Protein AF-A0A8S9W7N6-F1 (afdb_monomer_lite)

Structure (mmCIF, N/CA/C/O backbone):
data_AF-A0A8S9W7N6-F1
#
_entry.id   AF-A0A8S9W7N6-F1
#
loop_
_atom_site.group_PDB
_atom_site.id
_atom_site.type_symbol
_atom_site.label_atom_id
_atom_site.label_alt_id
_atom_site.label_comp_id
_atom_site.label_asym_id
_atom_site.label_entity_id
_atom_site.label_seq_id
_atom_site.pdbx_PDB_ins_code
_atom_site.Cartn_x
_atom_site.Cartn_y
_atom_site.Cartn_z
_atom_site.occupancy
_atom_site.B_iso_or_equiv
_atom_site.auth_seq_id
_atom_site.auth_comp_id
_atom_site.auth_asym_id
_atom_site.auth_atom_id
_atom_site.pdbx_PDB_model_num
ATOM 1 N N . MET A 1 1 ? 8.757 -11.056 -16.407 1.00 61.31 1 MET A N 1
ATOM 2 C CA . MET A 1 1 ? 8.037 -12.169 -15.759 1.00 61.31 1 MET A CA 1
ATOM 3 C C . MET A 1 1 ? 6.635 -12.180 -16.328 1.00 61.31 1 MET A C 1
ATOM 5 O O . MET A 1 1 ? 6.097 -11.092 -16.503 1.00 61.31 1 MET A O 1
ATOM 9 N N . ASP A 1 2 ? 6.091 -13.353 -16.647 1.00 76.00 2 ASP A N 1
ATOM 10 C CA . ASP A 1 2 ? 4.778 -13.505 -17.302 1.00 76.00 2 ASP A CA 1
ATOM 11 C C . ASP A 1 2 ? 3.679 -13.912 -16.301 1.00 76.00 2 ASP A C 1
ATOM 13 O O . ASP A 1 2 ? 2.723 -14.600 -16.651 1.00 76.00 2 ASP A O 1
ATOM 17 N N . GLU A 1 3 ? 3.837 -13.511 -15.041 1.00 79.69 3 GLU A N 1
ATOM 18 C CA . GLU A 1 3 ? 2.935 -13.849 -13.943 1.00 79.69 3 GLU A CA 1
ATOM 19 C C . GLU A 1 3 ? 2.360 -12.599 -13.275 1.00 79.69 3 GLU A C 1
ATOM 21 O O . GLU A 1 3 ? 2.961 -11.521 -13.296 1.00 79.69 3 GLU A O 1
ATOM 26 N N . ASP A 1 4 ? 1.176 -12.778 -12.703 1.00 85.75 4 ASP A N 1
ATOM 27 C CA . ASP A 1 4 ? 0.458 -11.770 -11.940 1.00 85.75 4 ASP A CA 1
ATOM 28 C C . ASP A 1 4 ? 1.011 -11.680 -10.507 1.00 85.75 4 ASP A C 1
ATOM 30 O O . ASP A 1 4 ? 1.410 -12.689 -9.918 1.00 85.75 4 ASP A O 1
ATOM 34 N N . VAL A 1 5 ? 0.989 -10.481 -9.919 1.00 86.62 5 VAL A N 1
ATOM 35 C CA . VAL A 1 5 ? 1.433 -10.244 -8.535 1.00 86.62 5 VAL A CA 1
ATOM 36 C C . VAL A 1 5 ? 0.229 -10.061 -7.626 1.00 86.62 5 VAL A C 1
ATOM 38 O O . VAL A 1 5 ? -0.672 -9.273 -7.918 1.00 86.62 5 VAL A O 1
ATOM 41 N N . TYR A 1 6 ? 0.239 -10.764 -6.494 1.00 90.69 6 TYR A N 1
ATOM 42 C CA . TYR A 1 6 ? -0.801 -10.673 -5.478 1.00 90.69 6 TYR A CA 1
ATOM 43 C C . TYR A 1 6 ? -0.223 -10.235 -4.136 1.00 90.69 6 TYR A C 1
ATOM 45 O O . TYR A 1 6 ? 0.789 -10.773 -3.689 1.00 90.69 6 TYR A O 1
ATOM 53 N N . THR A 1 7 ? -0.933 -9.342 -3.458 1.00 90.81 7 THR A N 1
ATOM 54 C CA . THR A 1 7 ? -0.580 -8.836 -2.129 1.00 90.81 7 THR A CA 1
ATOM 55 C C . THR A 1 7 ? -1.493 -9.435 -1.075 1.00 90.81 7 THR A C 1
ATOM 57 O O . THR A 1 7 ? -2.705 -9.518 -1.261 1.00 90.81 7 THR A O 1
ATOM 60 N N . ALA A 1 8 ? -0.923 -9.830 0.058 1.00 92.69 8 ALA A N 1
ATOM 61 C CA . ALA A 1 8 ? -1.662 -10.214 1.252 1.00 92.69 8 ALA A CA 1
ATOM 62 C C . ALA A 1 8 ? -0.961 -9.639 2.485 1.00 92.69 8 ALA A C 1
ATOM 64 O O . ALA A 1 8 ? 0.243 -9.395 2.466 1.00 92.69 8 ALA A O 1
ATOM 65 N N . GLY A 1 9 ? -1.700 -9.455 3.575 1.00 92.38 9 GLY A N 1
ATOM 66 C CA . GLY A 1 9 ? -1.138 -8.885 4.797 1.00 92.38 9 GLY A CA 1
ATOM 67 C C . GLY A 1 9 ? -1.954 -9.217 6.038 1.00 92.38 9 GLY A C 1
ATOM 68 O O . GLY A 1 9 ? -3.055 -9.766 5.959 1.00 92.38 9 GLY A O 1
ATOM 69 N N . SER A 1 10 ? -1.403 -8.907 7.210 1.00 94.75 10 SER A N 1
ATOM 70 C CA . SER A 1 10 ? -2.034 -9.195 8.500 1.00 94.75 10 SER A CA 1
ATOM 71 C C . SER A 1 10 ? -1.650 -8.168 9.560 1.00 94.75 10 SER A C 1
ATOM 73 O O . SER A 1 10 ? -0.636 -7.496 9.417 1.00 94.75 10 SER A O 1
ATOM 75 N N . GLY A 1 11 ? -2.435 -8.091 10.637 1.00 95.06 11 GLY A N 1
ATOM 76 C CA . GLY A 1 11 ? -2.216 -7.145 11.738 1.00 95.06 11 GLY A CA 1
ATOM 77 C C . GLY A 1 11 ? -3.059 -5.873 11.639 1.00 95.06 11 GLY A C 1
ATOM 78 O O . GLY A 1 11 ? -2.943 -4.999 12.491 1.00 95.06 11 GLY A O 1
ATOM 79 N N . PHE A 1 12 ? -3.942 -5.789 10.644 1.00 96.88 12 PHE A N 1
ATOM 80 C CA . PHE A 1 12 ? -4.785 -4.621 10.410 1.00 96.88 12 PHE A CA 1
ATOM 81 C C . PHE A 1 12 ? -6.030 -4.606 11.303 1.00 96.88 12 PHE A C 1
ATOM 83 O O . PHE A 1 12 ? -6.490 -5.634 11.810 1.00 96.88 12 PHE A O 1
ATOM 90 N N . THR A 1 13 ? -6.624 -3.423 11.463 1.00 96.19 13 THR A N 1
ATOM 91 C CA . THR A 1 13 ? -7.888 -3.272 12.195 1.00 96.19 13 THR A CA 1
ATOM 92 C C . THR A 1 13 ? -9.017 -3.978 11.444 1.00 96.19 13 THR A C 1
ATOM 94 O O . THR A 1 13 ? -9.219 -3.773 10.256 1.00 96.19 13 THR A O 1
ATOM 97 N N . THR A 1 14 ? -9.778 -4.836 12.125 1.00 95.50 14 THR A N 1
ATOM 98 C CA . THR A 1 14 ? -10.872 -5.585 11.485 1.00 95.50 14 THR A CA 1
ATOM 99 C C . THR A 1 14 ? -12.053 -4.687 11.123 1.00 95.50 14 THR A C 1
ATOM 101 O O . THR A 1 14 ? -12.333 -3.734 11.848 1.00 95.50 14 THR A O 1
ATOM 104 N N . SER A 1 15 ? -12.846 -5.082 10.121 1.00 92.56 15 SER A N 1
ATOM 105 C CA . SER A 1 15 ? -14.059 -4.352 9.699 1.00 92.56 15 SER A CA 1
ATOM 106 C C . SER A 1 15 ? -13.781 -2.951 9.134 1.00 92.56 15 SER A C 1
ATOM 108 O O . SER A 1 15 ? -14.654 -2.083 9.174 1.00 92.56 15 SER A O 1
ATOM 110 N N . THR A 1 16 ? -12.580 -2.736 8.598 1.00 95.75 16 THR A N 1
ATOM 111 C CA . THR A 1 16 ? -12.198 -1.562 7.803 1.00 95.75 16 THR A CA 1
ATOM 112 C C . THR A 1 16 ? -11.871 -1.982 6.368 1.00 95.75 16 THR A C 1
ATOM 114 O O . THR A 1 16 ? -11.878 -3.173 6.040 1.00 95.75 16 THR A O 1
ATOM 117 N N . ASN A 1 17 ? -11.580 -0.998 5.519 1.00 97.56 17 ASN A N 1
ATOM 118 C CA . ASN A 1 17 ? -10.942 -1.215 4.227 1.00 97.56 17 ASN A CA 1
ATOM 119 C C . ASN A 1 17 ? -9.536 -0.619 4.261 1.00 97.56 17 ASN A C 1
ATOM 121 O O . ASN A 1 17 ? -9.328 0.379 4.952 1.00 97.56 17 ASN A O 1
ATOM 125 N N . VAL A 1 18 ? -8.640 -1.195 3.471 1.00 98.12 18 VAL A N 1
ATOM 126 C CA . VAL A 1 18 ? -7.314 -0.654 3.157 1.00 98.12 18 VAL A CA 1
ATOM 127 C C . VAL A 1 18 ? -7.257 -0.286 1.681 1.00 98.12 18 VAL A C 1
ATOM 129 O O . VAL A 1 18 ? -8.008 -0.870 0.891 1.00 98.12 18 VAL A O 1
ATOM 132 N N . ASP A 1 19 ? -6.362 0.627 1.326 1.00 98.44 19 ASP A N 1
ATOM 133 C CA . ASP A 1 19 ? -6.000 0.920 -0.059 1.00 98.44 19 ASP A CA 1
ATOM 134 C C . ASP A 1 19 ? -4.596 0.346 -0.326 1.00 98.44 19 ASP A C 1
ATOM 136 O O . ASP A 1 19 ? -3.674 0.539 0.464 1.00 98.44 19 ASP A O 1
ATOM 140 N N . ILE A 1 20 ? -4.441 -0.440 -1.392 1.00 97.19 20 ILE A N 1
ATOM 141 C CA . ILE A 1 20 ? -3.166 -1.057 -1.770 1.00 97.19 20 ILE A CA 1
ATOM 142 C C . ILE A 1 20 ? -2.615 -0.312 -2.975 1.00 97.19 20 ILE A C 1
ATOM 144 O O . ILE A 1 20 ? -3.290 -0.197 -4.000 1.00 97.19 20 ILE A O 1
ATOM 148 N N . HIS A 1 21 ? -1.385 0.161 -2.825 1.00 96.12 21 HIS A N 1
ATOM 149 C CA . HIS A 1 21 ? -0.658 0.927 -3.817 1.00 96.12 21 HIS A CA 1
ATOM 150 C C . HIS A 1 21 ? 0.566 0.147 -4.277 1.00 96.12 21 HIS A C 1
ATOM 152 O O . HIS A 1 21 ? 1.325 -0.354 -3.444 1.00 96.12 21 HIS A O 1
ATOM 158 N N . VAL A 1 22 ? 0.793 0.104 -5.586 1.00 93.44 22 VAL A N 1
ATOM 159 C CA . VAL A 1 22 ? 2.106 -0.217 -6.146 1.00 93.44 22 VAL A CA 1
ATOM 160 C C . VAL A 1 22 ? 2.758 1.086 -6.572 1.00 93.44 22 VAL A C 1
ATOM 162 O O . VAL A 1 22 ? 2.166 1.882 -7.303 1.00 93.44 22 VAL A O 1
ATOM 165 N N . VAL A 1 23 ? 3.971 1.336 -6.103 1.00 93.06 23 VAL A N 1
ATOM 166 C CA . VAL A 1 23 ? 4.644 2.631 -6.244 1.00 93.06 23 VAL A CA 1
ATOM 167 C C . VAL A 1 23 ? 6.111 2.430 -6.576 1.00 93.06 23 VAL A C 1
ATOM 169 O O . VAL A 1 23 ? 6.689 1.402 -6.251 1.00 93.06 23 VAL A O 1
ATOM 172 N N . SER A 1 24 ? 6.727 3.415 -7.227 1.00 90.56 24 SER A N 1
ATOM 173 C CA . SER A 1 24 ? 8.162 3.350 -7.510 1.00 90.56 24 SER A CA 1
ATOM 174 C C . SER A 1 24 ? 8.979 3.198 -6.227 1.00 90.56 24 SER A C 1
ATOM 176 O O . SER A 1 24 ? 8.696 3.894 -5.250 1.00 90.56 24 SER A O 1
ATOM 178 N N . ASP A 1 25 ? 9.995 2.330 -6.273 1.00 89.88 25 ASP A N 1
ATOM 179 C CA . ASP A 1 25 ? 10.928 2.080 -5.165 1.00 89.88 25 ASP A CA 1
ATOM 180 C C . ASP A 1 25 ? 11.495 3.385 -4.595 1.00 89.88 25 ASP A C 1
ATOM 182 O O . ASP A 1 25 ? 11.980 4.259 -5.333 1.00 89.88 25 ASP A O 1
ATOM 186 N N . GLN A 1 26 ? 11.408 3.521 -3.273 1.00 90.56 26 GLN A N 1
ATOM 187 C CA . GLN A 1 26 ? 11.949 4.662 -2.545 1.00 90.56 26 GLN A CA 1
ATOM 188 C C . GLN A 1 26 ? 12.309 4.321 -1.094 1.00 90.56 26 GLN A C 1
ATOM 190 O O . GLN A 1 26 ? 11.792 3.391 -0.482 1.00 90.56 26 GLN A O 1
ATOM 195 N N . ASP A 1 27 ? 13.163 5.150 -0.493 1.00 92.62 27 ASP A N 1
ATOM 196 C CA . ASP A 1 27 ? 13.454 5.061 0.938 1.00 92.62 27 ASP A CA 1
ATOM 197 C C . ASP A 1 27 ? 12.256 5.569 1.760 1.00 92.62 27 ASP A C 1
ATOM 199 O O . ASP A 1 27 ? 12.033 6.777 1.884 1.00 92.62 27 ASP A O 1
ATOM 203 N N . TRP A 1 28 ? 11.502 4.649 2.360 1.00 94.31 28 TRP A N 1
ATOM 204 C CA . TRP A 1 28 ? 10.336 4.981 3.178 1.00 94.31 28 TRP A CA 1
ATOM 205 C C . TRP A 1 28 ? 10.701 5.439 4.585 1.00 94.31 28 TRP A C 1
ATOM 207 O O . TRP A 1 28 ? 11.407 4.758 5.332 1.00 94.31 28 TRP A O 1
ATOM 217 N N . ASN A 1 29 ? 10.133 6.574 4.980 1.00 96.44 29 ASN A N 1
ATOM 218 C CA . ASN A 1 29 ? 10.102 7.039 6.360 1.00 96.44 29 ASN A CA 1
ATOM 219 C C . ASN A 1 29 ? 8.656 7.328 6.766 1.00 96.44 29 ASN A C 1
ATOM 221 O O . ASN A 1 29 ? 7.817 7.608 5.914 1.00 96.44 29 ASN A O 1
ATOM 225 N N . ASP A 1 30 ? 8.394 7.293 8.069 1.00 98.06 30 ASP A N 1
ATOM 226 C CA . ASP A 1 30 ? 7.118 7.733 8.641 1.00 98.06 30 ASP A CA 1
ATOM 227 C C . ASP A 1 30 ? 6.740 9.133 8.113 1.00 98.06 30 ASP A C 1
ATOM 229 O O . ASP A 1 30 ? 7.624 9.963 7.854 1.00 98.06 30 ASP A O 1
ATOM 233 N N . ASP A 1 31 ? 5.444 9.376 7.920 1.00 97.88 31 ASP A N 1
ATOM 234 C CA . ASP A 1 31 ? 4.866 10.598 7.340 1.00 97.88 31 ASP A CA 1
ATOM 235 C C . ASP A 1 31 ? 5.207 10.861 5.852 1.00 97.88 31 ASP A C 1
ATOM 237 O O . ASP A 1 31 ? 4.976 11.961 5.331 1.00 97.88 31 ASP A O 1
ATOM 241 N N . ASN A 1 32 ? 5.776 9.895 5.122 1.00 97.88 32 ASN A N 1
ATOM 242 C CA . ASN A 1 32 ? 6.046 10.081 3.690 1.00 97.88 32 ASN A CA 1
ATOM 243 C C . ASN A 1 32 ? 4.748 10.029 2.875 1.00 97.88 32 ASN A C 1
ATOM 245 O O . ASN A 1 32 ? 3.977 9.088 3.034 1.00 97.88 32 ASN A O 1
ATOM 249 N N . PRO A 1 33 ? 4.492 10.990 1.967 1.00 98.38 33 PRO A N 1
ATOM 250 C CA . PRO A 1 33 ? 3.321 10.912 1.105 1.00 98.38 33 PRO A CA 1
ATOM 251 C C . PRO A 1 33 ? 3.426 9.679 0.207 1.00 98.38 33 PRO A C 1
ATOM 253 O O . PRO A 1 33 ? 4.479 9.434 -0.388 1.00 98.38 33 PRO A O 1
ATOM 256 N N . ILE A 1 34 ? 2.327 8.940 0.076 1.00 97.81 34 ILE A N 1
ATOM 257 C CA . ILE A 1 34 ? 2.257 7.809 -0.845 1.00 97.81 34 ILE A CA 1
ATOM 258 C C . ILE A 1 34 ? 2.222 8.373 -2.276 1.00 97.81 34 ILE A C 1
ATOM 260 O O . ILE A 1 34 ? 1.349 9.194 -2.588 1.00 97.81 34 ILE A O 1
ATOM 264 N N . PRO A 1 35 ? 3.179 8.007 -3.153 1.00 95.75 35 PRO A N 1
ATOM 265 C CA . PRO A 1 35 ? 3.197 8.478 -4.531 1.00 95.75 35 PRO A CA 1
ATOM 266 C C . PRO A 1 35 ? 1.982 8.014 -5.340 1.00 95.75 35 PRO A C 1
ATOM 268 O O . PRO A 1 35 ? 1.148 7.227 -4.900 1.00 95.75 35 PRO A O 1
ATOM 271 N N . SER A 1 36 ? 1.890 8.502 -6.577 1.00 94.38 36 SER A N 1
ATOM 272 C CA . SER A 1 36 ? 0.897 7.976 -7.513 1.00 94.38 36 SER A CA 1
ATOM 273 C C . SER A 1 36 ? 1.170 6.508 -7.816 1.00 94.38 36 SER A C 1
ATOM 275 O O . SER A 1 36 ? 2.314 6.126 -8.052 1.00 94.38 36 SER A O 1
ATOM 277 N N . ASP A 1 37 ? 0.096 5.729 -7.853 1.00 92.94 37 ASP A N 1
ATOM 278 C CA . ASP A 1 37 ? 0.155 4.314 -8.184 1.00 92.94 37 ASP A CA 1
ATOM 279 C C . ASP A 1 37 ? 0.672 4.100 -9.619 1.00 92.94 37 ASP A C 1
ATOM 281 O O . ASP A 1 37 ? 0.181 4.734 -10.564 1.00 92.94 37 ASP A O 1
ATOM 285 N N . VAL A 1 38 ? 1.666 3.224 -9.792 1.00 90.38 38 VAL A N 1
ATOM 286 C CA . VAL A 1 38 ? 2.306 2.972 -11.096 1.00 90.38 38 VAL A CA 1
ATOM 287 C C . VAL A 1 38 ? 1.457 2.099 -12.021 1.00 90.38 38 VAL A C 1
ATOM 289 O O . VAL A 1 38 ? 1.623 2.160 -13.241 1.00 90.38 38 VAL A O 1
ATOM 292 N N . TH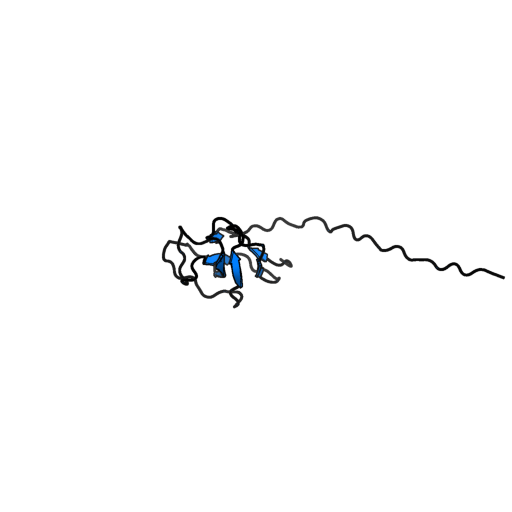R A 1 39 ? 0.508 1.339 -11.472 1.00 86.56 39 THR A N 1
ATOM 293 C CA . THR A 1 39 ? -0.475 0.560 -12.243 1.00 86.56 39 THR A CA 1
ATOM 294 C C . THR A 1 39 ? -1.682 1.395 -12.664 1.00 86.56 39 THR A C 1
ATOM 296 O O . THR A 1 39 ? -2.500 0.950 -13.470 1.00 86.56 39 THR A O 1
ATOM 299 N N . ALA A 1 40 ? -1.760 2.641 -12.181 1.00 82.94 40 ALA A N 1
ATOM 300 C CA . ALA A 1 40 ? -2.870 3.569 -12.376 1.00 82.94 40 ALA A CA 1
ATOM 301 C C . ALA A 1 40 ? -4.213 3.083 -11.791 1.00 82.94 40 ALA A C 1
ATOM 303 O O . ALA A 1 40 ? -5.262 3.662 -12.098 1.00 82.94 40 ALA A O 1
ATOM 304 N N . SER A 1 41 ? -4.184 2.072 -10.920 1.00 88.06 41 SER A N 1
ATOM 305 C CA . SER A 1 41 ? -5.333 1.570 -10.167 1.00 88.06 41 SER A CA 1
ATOM 306 C C . SER A 1 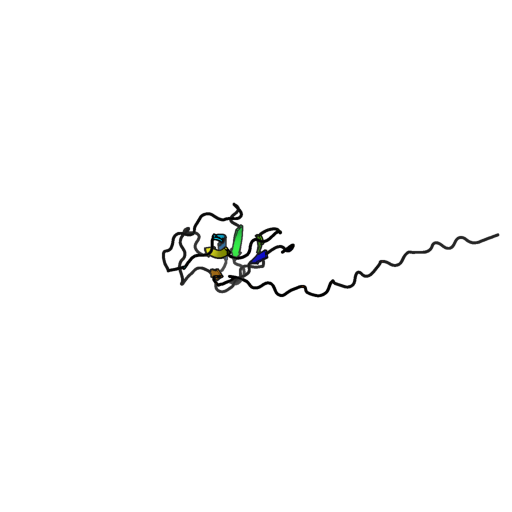41 ? -4.929 1.266 -8.731 1.00 88.06 41 SER A C 1
ATOM 308 O O . SER A 1 41 ? -4.005 0.506 -8.495 1.00 88.06 41 SER A O 1
ATOM 310 N N . VAL A 1 42 ? -5.654 1.852 -7.779 1.00 93.38 42 VAL A N 1
ATOM 311 C CA . VAL A 1 42 ? -5.522 1.531 -6.354 1.00 93.38 42 VAL A CA 1
ATOM 312 C C . VAL A 1 42 ? -6.549 0.465 -6.009 1.00 93.38 42 VAL A C 1
ATOM 314 O O . VAL A 1 42 ? -7.733 0.628 -6.325 1.00 93.38 42 VAL A O 1
ATOM 317 N N . GLU A 1 43 ? -6.115 -0.590 -5.327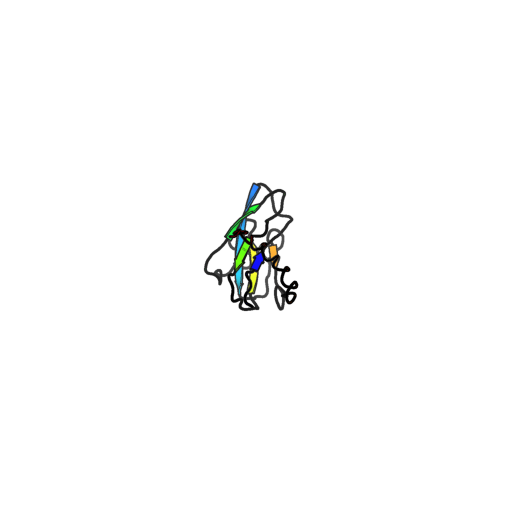 1.00 95.50 43 GLU A N 1
ATOM 318 C CA . GLU A 1 43 ? -7.000 -1.683 -4.933 1.00 95.50 43 GLU A CA 1
ATOM 319 C C . GLU A 1 43 ? -7.532 -1.478 -3.515 1.00 95.50 43 GLU A C 1
ATOM 321 O O . GLU A 1 43 ? -6.778 -1.487 -2.545 1.00 95.50 43 GLU A O 1
ATOM 326 N N . THR A 1 44 ? -8.851 -1.333 -3.369 1.00 96.88 44 THR A N 1
ATOM 327 C CA . THR A 1 44 ? -9.491 -1.217 -2.050 1.00 96.88 44 THR A CA 1
ATOM 328 C C . THR A 1 44 ? -9.992 -2.580 -1.576 1.00 96.88 44 THR A C 1
ATOM 330 O O . THR A 1 44 ? -10.911 -3.157 -2.166 1.00 96.88 44 THR A O 1
ATOM 333 N N . VAL A 1 45 ? -9.454 -3.077 -0.459 1.00 95.62 45 VAL A N 1
ATOM 334 C CA . VAL A 1 45 ? -9.751 -4.423 0.063 1.00 95.62 45 VAL A CA 1
ATOM 335 C C . VAL A 1 45 ? -10.278 -4.358 1.494 1.00 95.62 45 VAL A C 1
ATOM 337 O O . VAL A 1 45 ? -9.780 -3.609 2.329 1.00 95.62 45 VAL A O 1
ATOM 340 N N . SER A 1 46 ? -11.292 -5.167 1.805 1.00 97.00 46 SER A N 1
ATOM 341 C CA . SER A 1 46 ? -11.828 -5.281 3.165 1.00 97.00 46 SER A CA 1
ATOM 342 C C . SER A 1 46 ? -10.931 -6.130 4.067 1.00 97.00 46 SER A C 1
ATOM 344 O O . SER A 1 46 ? -10.546 -7.238 3.683 1.00 97.00 46 SER A O 1
ATOM 346 N N . VAL A 1 47 ? -10.705 -5.683 5.302 1.00 97.00 47 VAL A N 1
ATOM 347 C CA . VAL A 1 47 ? -9.961 -6.440 6.317 1.00 97.00 47 VAL A CA 1
ATOM 348 C C . VAL A 1 47 ? -10.878 -7.436 7.026 1.00 97.00 47 VAL A C 1
ATOM 350 O O . VAL A 1 47 ? -11.803 -7.059 7.757 1.00 97.00 47 VAL A O 1
ATOM 353 N N . VAL A 1 48 ? -10.573 -8.726 6.887 1.00 95.56 48 VAL A N 1
ATOM 354 C CA . VAL A 1 48 ? -11.322 -9.831 7.502 1.00 95.56 48 VAL A CA 1
ATOM 355 C C . VAL A 1 48 ? -10.448 -10.512 8.548 1.00 95.56 48 VAL A C 1
ATOM 357 O O . VAL A 1 48 ? -9.376 -11.020 8.238 1.00 95.56 48 VAL A O 1
ATOM 360 N N . ASN A 1 49 ? -10.899 -10.533 9.808 1.00 95.38 49 ASN A N 1
ATOM 361 C CA . ASN A 1 49 ? -10.150 -11.110 10.939 1.00 95.38 49 ASN A CA 1
ATOM 362 C C . ASN A 1 49 ? -8.711 -10.567 11.082 1.00 95.38 49 ASN A C 1
ATOM 364 O O . ASN A 1 49 ? -7.809 -11.280 11.510 1.00 95.38 49 ASN A O 1
ATOM 368 N N . GLY A 1 50 ? -8.504 -9.305 10.704 1.00 95.19 50 GLY A N 1
ATOM 369 C CA . GLY A 1 50 ? -7.214 -8.615 10.767 1.00 95.19 50 GLY A CA 1
ATOM 370 C C . GLY A 1 50 ? -6.282 -8.931 9.601 1.00 95.19 50 GLY A C 1
ATOM 371 O O . GLY A 1 50 ? -5.131 -8.501 9.612 1.00 95.19 50 GLY A O 1
ATOM 372 N N . GLY A 1 51 ? -6.769 -9.683 8.610 1.00 93.81 51 GLY A N 1
ATOM 373 C CA . GLY A 1 51 ? -6.053 -10.017 7.389 1.00 93.81 51 GLY A CA 1
ATOM 374 C C . GLY A 1 51 ? -6.627 -9.323 6.159 1.00 93.81 51 GLY A C 1
ATOM 375 O O . GLY A 1 51 ? -7.840 -9.136 6.033 1.00 93.81 51 GLY A O 1
ATOM 376 N N . VAL A 1 52 ? -5.729 -9.004 5.237 1.00 92.75 52 VAL A N 1
ATOM 377 C CA . VAL A 1 52 ? -6.017 -8.681 3.840 1.00 92.75 52 VAL A CA 1
ATOM 378 C C . VAL A 1 52 ? -5.701 -9.947 3.049 1.00 92.75 52 VAL A C 1
ATOM 380 O O . VAL A 1 52 ? -4.580 -10.457 3.108 1.00 92.75 52 VAL A O 1
ATOM 383 N N . GLY A 1 53 ? -6.714 -10.515 2.392 1.00 86.38 53 GLY A N 1
ATOM 384 C CA . GLY A 1 53 ? -6.531 -11.694 1.542 1.00 86.38 53 GLY A CA 1
ATOM 385 C C . GLY A 1 53 ? -5.751 -11.358 0.266 1.00 86.38 53 GLY A C 1
ATOM 386 O O . GLY A 1 53 ? -5.588 -10.178 -0.029 1.00 86.38 53 GLY A O 1
ATOM 387 N N . PRO A 1 54 ? -5.306 -12.370 -0.506 1.00 90.75 54 PRO A N 1
ATOM 388 C CA . PRO A 1 54 ? -4.622 -12.143 -1.775 1.00 90.75 54 PRO A CA 1
ATOM 389 C C . PRO A 1 54 ? -5.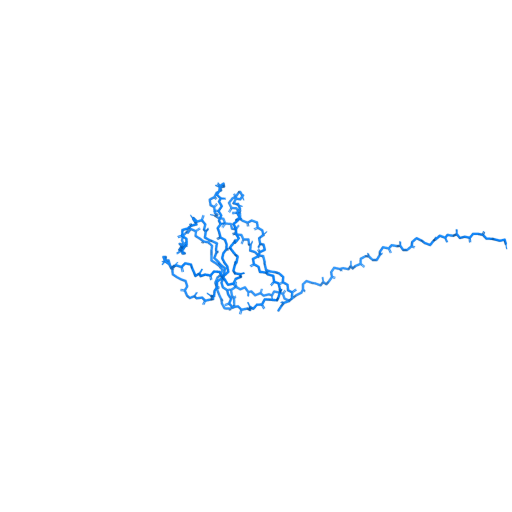440 -11.234 -2.698 1.00 90.75 54 PRO A C 1
ATOM 391 O O . PRO A 1 54 ? -6.543 -11.596 -3.113 1.00 90.75 54 PRO A O 1
ATOM 394 N N . ALA A 1 55 ? -4.889 -10.068 -3.007 1.00 90.44 55 ALA A N 1
ATOM 395 C CA . ALA A 1 55 ? -5.447 -9.080 -3.916 1.00 90.44 55 ALA A CA 1
ATOM 396 C C . ALA A 1 55 ? -4.505 -8.926 -5.105 1.00 90.44 55 ALA A C 1
ATOM 398 O O . ALA A 1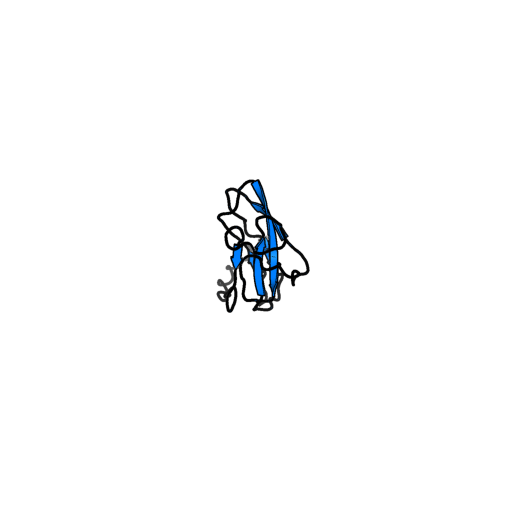 55 ? -3.301 -8.793 -4.914 1.00 90.44 55 ALA A O 1
ATOM 399 N N . LEU A 1 56 ? -5.042 -9.000 -6.319 1.00 90.38 56 LEU A N 1
ATOM 400 C CA . LEU A 1 56 ? -4.263 -8.810 -7.538 1.00 90.38 56 LEU A CA 1
ATOM 401 C C . LEU A 1 56 ? -3.855 -7.343 -7.634 1.00 90.38 56 LEU A C 1
ATOM 403 O O . LEU A 1 56 ? -4.736 -6.498 -7.710 1.00 90.38 56 LEU A O 1
ATOM 407 N N . VAL A 1 57 ? -2.554 -7.064 -7.628 1.00 90.19 57 VAL A N 1
ATOM 408 C CA . VAL A 1 57 ? -2.025 -5.690 -7.666 1.00 90.19 57 VAL A CA 1
ATOM 409 C C . VAL A 1 57 ? -1.271 -5.379 -8.950 1.00 90.19 57 VAL A C 1
ATOM 411 O O . VAL A 1 57 ? -1.045 -4.219 -9.254 1.00 90.19 57 VAL A O 1
ATOM 414 N N . TRP A 1 58 ? -0.878 -6.396 -9.722 1.00 88.31 58 TRP A N 1
ATOM 415 C CA . TRP A 1 58 ? -0.184 -6.192 -10.989 1.00 88.31 58 TRP A CA 1
ATOM 416 C C . TRP A 1 58 ? -0.471 -7.321 -11.972 1.00 88.31 58 TRP A C 1
ATOM 418 O O . TRP A 1 58 ? -0.322 -8.496 -11.634 1.00 88.31 58 TRP A O 1
ATOM 428 N N . HIS A 1 59 ? -0.807 -6.961 -13.210 1.00 86.69 59 HIS A N 1
ATOM 429 C CA . HIS A 1 59 ? -0.930 -7.903 -14.318 1.00 86.69 59 HIS A CA 1
ATOM 430 C C . HIS A 1 59 ? 0.376 -8.043 -15.094 1.00 86.69 59 HIS A C 1
ATOM 432 O O . HIS A 1 59 ? 1.007 -7.041 -15.435 1.00 86.69 59 HIS A O 1
ATOM 438 N N . ALA A 1 60 ? 0.753 -9.270 -15.445 1.00 80.94 60 ALA A N 1
ATOM 439 C CA . ALA A 1 60 ? 1.924 -9.507 -16.283 1.00 80.94 60 ALA A CA 1
ATOM 440 C C . ALA A 1 60 ? 1.927 -8.654 -17.583 1.00 80.94 60 ALA A C 1
ATOM 442 O O . ALA A 1 60 ? 0.872 -8.460 -18.197 1.00 80.94 60 ALA A O 1
ATOM 443 N N . PRO A 1 61 ? 3.104 -8.208 -18.075 1.00 74.50 61 PRO A N 1
ATOM 444 C CA . PRO A 1 61 ? 4.436 -8.502 -17.559 1.00 74.50 61 PRO A CA 1
ATOM 445 C C . PRO A 1 61 ? 4.883 -7.553 -16.441 1.00 74.50 61 PRO A C 1
ATOM 447 O O . PRO A 1 61 ? 4.648 -6.346 -16.480 1.00 74.50 61 PRO A O 1
ATOM 450 N N . LEU A 1 62 ? 5.604 -8.109 -15.470 1.00 70.12 62 LEU A N 1
ATOM 451 C CA . LEU A 1 62 ? 6.126 -7.358 -14.330 1.00 70.12 62 LEU A CA 1
ATOM 452 C C . LEU A 1 62 ? 7.433 -6.632 -14.659 1.00 70.12 62 LEU A C 1
ATOM 454 O O . LEU A 1 62 ? 8.376 -7.244 -15.182 1.00 70.12 62 LEU A O 1
ATOM 458 N N . VAL A 1 63 ? 7.501 -5.355 -14.282 1.00 69.69 63 VAL A N 1
ATOM 459 C CA . VAL A 1 63 ? 8.754 -4.606 -14.154 1.00 69.69 63 VAL A CA 1
ATOM 460 C C . VAL A 1 63 ? 9.188 -4.717 -12.692 1.00 69.69 63 VAL A C 1
ATOM 462 O O . VAL A 1 63 ? 8.417 -4.425 -11.793 1.00 69.69 63 VAL A O 1
ATOM 465 N N . VAL A 1 64 ? 10.389 -5.240 -12.445 1.00 69.81 64 VAL A N 1
ATOM 466 C CA . VAL A 1 64 ? 10.915 -5.412 -11.080 1.00 69.81 64 VAL A CA 1
ATOM 467 C C . VAL A 1 64 ? 11.426 -4.070 -10.556 1.00 69.81 64 VAL A C 1
ATOM 469 O O . VAL A 1 64 ? 12.092 -3.356 -11.308 1.00 69.81 64 VAL A O 1
ATOM 472 N N . GLY A 1 65 ? 11.212 -3.801 -9.265 1.00 79.38 65 GLY A N 1
ATOM 473 C CA . GLY A 1 65 ? 11.765 -2.635 -8.564 1.00 79.38 65 GLY A CA 1
ATOM 474 C C . GLY A 1 65 ? 10.727 -1.593 -8.150 1.00 79.38 65 GLY A C 1
ATOM 475 O O . GLY A 1 65 ? 11.064 -0.418 -8.110 1.00 79.38 65 GLY A O 1
ATOM 476 N N . ASP A 1 66 ? 9.494 -2.019 -7.889 1.00 88.75 66 ASP A N 1
ATOM 477 C CA . ASP A 1 66 ? 8.449 -1.200 -7.276 1.00 88.75 66 ASP A CA 1
ATOM 478 C C . ASP A 1 66 ? 8.167 -1.733 -5.859 1.00 88.75 66 ASP A C 1
ATOM 480 O O . ASP A 1 66 ? 8.329 -2.932 -5.601 1.00 88.75 66 ASP A O 1
ATOM 484 N N . ASP A 1 67 ? 7.743 -0.842 -4.967 1.00 92.50 67 ASP A N 1
ATOM 485 C CA . ASP A 1 67 ? 7.300 -1.149 -3.608 1.00 92.50 67 ASP A CA 1
ATOM 486 C C . ASP A 1 67 ? 5.782 -1.353 -3.566 1.00 92.50 67 ASP A C 1
ATOM 488 O O . ASP A 1 67 ? 5.032 -0.834 -4.403 1.00 92.50 67 ASP A O 1
ATOM 492 N N . ILE A 1 68 ? 5.313 -2.060 -2.538 1.00 93.88 68 ILE A N 1
ATOM 493 C CA . ILE A 1 68 ? 3.884 -2.200 -2.246 1.00 93.88 68 ILE A CA 1
ATOM 494 C C . ILE A 1 68 ? 3.588 -1.568 -0.887 1.00 93.88 68 ILE A C 1
ATOM 496 O O . ILE A 1 68 ? 4.173 -1.951 0.128 1.00 93.88 68 ILE A O 1
ATOM 500 N N . VAL A 1 69 ? 2.629 -0.642 -0.860 1.00 97.06 69 VAL A N 1
ATOM 501 C CA . VAL A 1 69 ? 2.128 -0.014 0.370 1.00 97.06 69 VAL A CA 1
ATOM 502 C C . VAL A 1 69 ? 0.671 -0.401 0.578 1.00 97.06 69 VAL A C 1
ATOM 504 O O . VAL A 1 69 ? -0.166 -0.205 -0.300 1.00 97.06 69 VAL A O 1
ATOM 507 N N . ILE A 1 70 ? 0.358 -0.942 1.751 1.00 97.75 70 ILE A N 1
ATOM 508 C CA . ILE A 1 70 ? -1.014 -1.1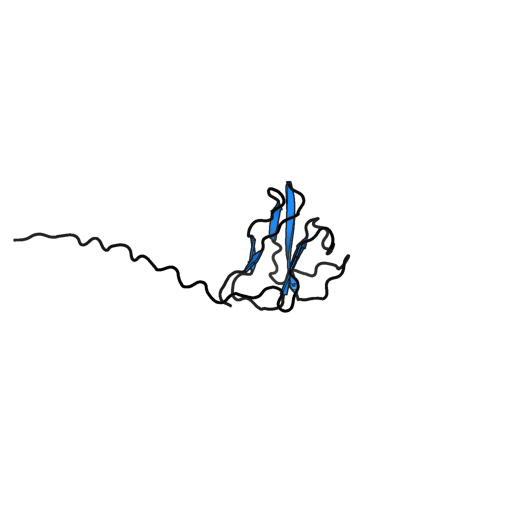35 2.219 1.00 97.75 70 ILE A CA 1
ATOM 509 C C . ILE A 1 70 ? -1.333 0.032 3.156 1.00 97.75 70 ILE A C 1
ATOM 511 O O . ILE A 1 70 ? -1.005 -0.037 4.341 1.00 97.75 70 ILE A O 1
ATOM 515 N N . ASP A 1 71 ? -1.967 1.075 2.618 1.00 98.38 71 ASP A N 1
ATOM 516 C CA . ASP A 1 71 ? -2.473 2.233 3.362 1.00 98.38 71 ASP A CA 1
ATOM 517 C C . ASP A 1 71 ? -3.706 1.797 4.168 1.00 98.38 71 ASP A C 1
ATOM 519 O O . ASP A 1 71 ? -4.828 1.648 3.657 1.00 98.38 71 ASP A O 1
ATOM 523 N N . ALA A 1 72 ? -3.478 1.493 5.442 1.00 98.19 72 ALA A N 1
ATOM 524 C CA . ALA A 1 72 ? -4.464 0.839 6.283 1.00 98.19 72 ALA A CA 1
ATOM 525 C C . ALA A 1 72 ? -5.492 1.820 6.854 1.00 98.19 72 ALA A C 1
ATOM 527 O O . ALA A 1 72 ? -6.610 1.413 7.201 1.00 98.19 72 ALA A O 1
ATOM 528 N N . ASN A 1 73 ? -5.127 3.098 6.965 1.00 97.88 73 ASN A N 1
ATOM 529 C CA . ASN A 1 73 ? -6.009 4.154 7.455 1.00 97.88 73 ASN A CA 1
ATOM 530 C C . ASN A 1 73 ? -6.553 5.065 6.337 1.00 97.88 73 ASN A C 1
ATOM 532 O O . ASN A 1 73 ? -7.476 5.847 6.594 1.00 97.88 73 ASN A O 1
ATOM 536 N N . ARG A 1 74 ? -6.064 4.883 5.107 1.00 98.12 74 ARG A N 1
ATOM 537 C CA . ARG A 1 74 ? -6.495 5.531 3.866 1.00 98.12 74 ARG A CA 1
ATOM 538 C C . ARG A 1 74 ? -6.286 7.041 3.879 1.00 98.12 74 ARG A C 1
ATOM 540 O O . ARG A 1 74 ? -7.174 7.800 3.464 1.00 98.12 74 ARG A O 1
ATOM 547 N N . ASN A 1 75 ? -5.157 7.489 4.421 1.00 98.19 75 ASN A N 1
ATOM 548 C CA . ASN A 1 75 ? -4.825 8.908 4.543 1.00 98.19 75 ASN A CA 1
ATOM 549 C C . ASN A 1 75 ? -3.881 9.418 3.431 1.00 98.19 75 ASN A C 1
ATOM 551 O O . ASN A 1 75 ? -3.672 10.633 3.343 1.00 98.19 75 ASN A O 1
ATOM 555 N N . GLY A 1 76 ? -3.365 8.535 2.565 1.00 98.12 76 GLY A N 1
ATOM 556 C CA . GLY A 1 76 ? -2.436 8.873 1.483 1.00 98.12 76 GLY A CA 1
ATOM 557 C C . GLY A 1 76 ? -1.005 9.172 1.947 1.00 98.12 76 GLY A C 1
ATOM 558 O O . GLY A 1 76 ? -0.239 9.807 1.215 1.00 98.12 76 GLY A O 1
ATOM 559 N N . VAL A 1 77 ? -0.648 8.759 3.159 1.00 98.38 77 VAL A N 1
ATOM 560 C CA . VAL A 1 77 ? 0.654 8.947 3.801 1.00 98.38 77 VAL A CA 1
ATOM 561 C C . VAL A 1 77 ? 1.062 7.614 4.421 1.00 98.38 77 VAL A C 1
ATOM 563 O O . VAL A 1 77 ? 0.237 6.928 4.996 1.00 98.38 77 VAL A O 1
ATOM 566 N N . TYR A 1 78 ? 2.331 7.239 4.304 1.00 98.25 78 TYR A N 1
ATOM 567 C CA . TYR A 1 78 ? 2.840 6.036 4.944 1.00 98.25 78 TYR A CA 1
ATOM 568 C C . TYR A 1 78 ? 3.070 6.267 6.440 1.00 98.25 78 TYR A C 1
ATOM 570 O O . TYR A 1 78 ? 3.944 7.048 6.834 1.00 98.25 78 TYR A O 1
ATOM 578 N N . ASP A 1 79 ? 2.315 5.534 7.253 1.00 98.31 79 ASP A N 1
ATOM 579 C CA . ASP A 1 79 ? 2.416 5.477 8.706 1.00 98.31 79 ASP A CA 1
ATOM 580 C C . ASP A 1 79 ? 3.085 4.161 9.138 1.00 98.31 79 ASP A C 1
ATOM 582 O O . ASP A 1 79 ? 2.451 3.103 9.190 1.00 98.31 79 ASP A O 1
ATOM 586 N N . ALA A 1 80 ? 4.351 4.203 9.562 1.00 96.44 80 ALA A N 1
ATOM 587 C CA . ALA A 1 80 ? 5.172 3.012 9.835 1.00 96.44 80 ALA A CA 1
ATOM 588 C C . ALA A 1 80 ? 4.634 2.099 10.957 1.00 96.44 80 ALA A C 1
ATOM 590 O O . ALA A 1 80 ? 5.081 0.962 11.122 1.00 96.44 80 ALA A O 1
ATOM 591 N N . SER A 1 81 ? 3.702 2.600 11.771 1.00 96.31 81 SER A N 1
ATOM 592 C CA . SER A 1 81 ? 3.041 1.841 12.842 1.00 96.31 81 SER A CA 1
ATOM 593 C C . SER A 1 81 ? 1.676 1.262 12.458 1.00 96.31 81 SER A C 1
ATOM 595 O O . SER A 1 81 ? 1.136 0.451 13.213 1.00 96.31 81 SER A O 1
ATOM 597 N N . THR A 1 82 ? 1.111 1.696 11.330 1.00 96.94 82 THR A N 1
ATOM 598 C CA . THR A 1 82 ? -0.269 1.399 10.920 1.00 96.94 82 THR A CA 1
ATOM 599 C C . THR A 1 82 ? -0.325 0.679 9.576 1.00 96.94 82 THR A C 1
ATOM 601 O O . THR A 1 82 ? -1.131 -0.243 9.422 1.00 96.94 82 THR A O 1
ATOM 604 N N . ASP A 1 83 ? 0.548 1.050 8.646 1.00 98.06 83 ASP A N 1
ATOM 605 C CA . ASP A 1 83 ? 0.522 0.583 7.266 1.00 98.06 83 ASP A CA 1
ATOM 606 C C . ASP A 1 83 ? 1.406 -0.639 7.036 1.00 98.06 83 ASP A C 1
ATOM 608 O O . ASP A 1 83 ? 2.345 -0.933 7.780 1.00 98.06 83 ASP A O 1
ATOM 612 N N . GLY A 1 84 ? 1.083 -1.376 5.975 1.00 96.31 84 GLY A N 1
ATOM 613 C CA . GLY A 1 84 ? 1.941 -2.436 5.463 1.00 96.31 84 GLY A CA 1
ATOM 614 C C . GLY A 1 84 ? 2.921 -1.872 4.445 1.00 96.31 84 GLY A C 1
ATOM 615 O O . GLY A 1 84 ? 2.515 -1.128 3.558 1.00 96.31 84 GLY A O 1
ATOM 616 N N . LEU A 1 85 ? 4.186 -2.267 4.540 1.00 95.12 85 LEU A N 1
ATOM 617 C CA . LEU A 1 85 ? 5.207 -1.929 3.558 1.00 95.12 85 LEU A CA 1
ATOM 618 C C . LEU A 1 85 ? 5.945 -3.195 3.139 1.00 95.12 85 LEU A C 1
ATOM 620 O O . LEU A 1 85 ? 6.502 -3.897 3.987 1.00 95.12 85 LEU A O 1
ATOM 624 N N . ASP A 1 86 ? 5.958 -3.453 1.838 1.00 91.31 86 ASP A N 1
ATOM 625 C CA . ASP A 1 86 ? 6.909 -4.360 1.208 1.00 91.31 86 ASP A CA 1
ATOM 626 C C . ASP A 1 86 ? 7.907 -3.511 0.422 1.00 91.31 86 ASP A C 1
ATOM 628 O O . ASP A 1 86 ? 7.592 -3.008 -0.658 1.00 91.31 86 ASP A O 1
ATOM 632 N N . SER A 1 87 ? 9.073 -3.285 1.031 1.00 84.25 87 SER A N 1
ATOM 633 C CA . SER A 1 87 ? 10.179 -2.533 0.444 1.00 84.25 87 SER A CA 1
ATOM 634 C C . SER A 1 87 ? 11.482 -3.309 0.568 1.00 84.25 87 SER A C 1
ATOM 636 O O . SER A 1 87 ? 11.777 -3.964 1.575 1.00 84.25 87 SER A O 1
ATOM 638 N N . GLY A 1 88 ? 12.282 -3.277 -0.491 1.00 68.88 88 GLY A N 1
ATOM 639 C CA . GLY A 1 88 ? 13.528 -4.026 -0.554 1.00 68.88 88 GLY A CA 1
ATOM 640 C C . GLY A 1 88 ? 14.137 -4.024 -1.946 1.00 68.88 88 GLY A C 1
ATOM 641 O O . GLY A 1 88 ? 13.511 -3.666 -2.930 1.00 68.88 88 GLY A O 1
ATOM 642 N N . SER A 1 89 ? 15.391 -4.453 -2.056 1.00 53.12 89 SER A N 1
ATOM 643 C CA . SER A 1 89 ? 16.046 -4.662 -3.349 1.00 53.12 89 SER A CA 1
ATOM 644 C C . SER A 1 89 ? 16.166 -6.161 -3.638 1.00 53.12 89 SER A C 1
ATOM 646 O O . SER A 1 89 ? 17.108 -6.797 -3.151 1.00 53.12 89 SER A O 1
ATOM 648 N N . PRO A 1 90 ? 15.256 -6.733 -4.448 1.00 53.22 90 PRO A N 1
ATOM 649 C CA . PRO A 1 90 ? 13.962 -6.175 -4.860 1.00 53.22 90 PRO A CA 1
ATOM 650 C C . PRO A 1 90 ? 12.860 -6.455 -3.823 1.00 53.22 90 PRO A C 1
ATOM 652 O O . PRO A 1 90 ? 12.922 -7.470 -3.127 1.00 53.22 90 PRO A O 1
ATOM 655 N N . GLY A 1 91 ? 11.857 -5.568 -3.762 1.00 53.69 91 GLY A N 1
ATOM 656 C CA . GLY A 1 91 ? 10.721 -5.554 -2.826 1.00 53.69 91 GLY A CA 1
ATOM 657 C C . GLY A 1 91 ? 9.795 -6.755 -2.973 1.00 53.69 91 GLY A C 1
ATOM 658 O O . GLY A 1 91 ? 8.761 -6.828 -2.347 1.00 53.69 91 GLY A O 1
ATOM 659 N N . PHE A 1 92 ? 10.180 -7.719 -3.804 1.00 54.38 92 PHE A N 1
ATOM 660 C CA . PHE A 1 92 ? 9.802 -9.120 -3.759 1.00 54.38 92 PHE A CA 1
ATOM 661 C C . PHE A 1 92 ? 10.822 -9.902 -4.612 1.00 54.38 92 PHE A C 1
ATOM 663 O O . PHE A 1 92 ? 11.394 -9.383 -5.577 1.00 54.38 92 PHE A O 1
ATOM 670 N N . VAL A 1 93 ? 11.061 -11.177 -4.284 1.00 43.66 93 VAL A N 1
ATOM 671 C CA . VAL A 1 93 ? 11.879 -12.094 -5.099 1.00 43.66 93 VAL A CA 1
ATOM 672 C C . VAL A 1 93 ? 10.965 -13.174 -5.662 1.00 43.66 93 VAL A C 1
ATOM 674 O O . VAL A 1 93 ? 10.346 -13.921 -4.907 1.00 43.66 93 VAL A O 1
ATOM 677 N N . VAL A 1 94 ? 10.895 -13.280 -6.986 1.00 45.09 94 VAL A N 1
ATOM 678 C CA . VAL A 1 94 ? 10.176 -14.369 -7.656 1.00 45.09 94 VAL A CA 1
ATOM 679 C C . VAL A 1 94 ? 10.914 -15.685 -7.401 1.00 45.09 94 VAL A C 1
ATOM 681 O O . VAL A 1 94 ? 12.072 -15.849 -7.797 1.00 45.09 94 VAL A O 1
ATOM 684 N N . LEU A 1 95 ? 10.251 -16.644 -6.750 1.00 39.09 95 LEU A N 1
ATOM 685 C CA . LEU A 1 95 ? 10.697 -18.035 -6.758 1.00 39.09 95 LEU A CA 1
ATOM 686 C C . LEU A 1 95 ? 10.364 -18.610 -8.135 1.00 39.09 95 LEU A C 1
ATOM 688 O O . LEU A 1 95 ? 9.195 -18.771 -8.461 1.00 39.09 95 LEU A O 1
ATOM 692 N N . ALA A 1 96 ? 11.386 -18.896 -8.942 1.00 41.25 96 ALA A N 1
ATOM 693 C CA . ALA A 1 96 ? 11.204 -19.464 -10.274 1.00 41.25 96 ALA A CA 1
ATOM 694 C C . ALA A 1 96 ? 10.329 -20.735 -10.231 1.00 41.25 96 ALA A C 1
ATOM 696 O O . ALA A 1 96 ? 10.684 -21.702 -9.556 1.00 41.25 96 ALA A O 1
ATOM 697 N N . ASP A 1 97 ? 9.211 -20.677 -10.961 1.00 44.47 97 ASP A N 1
ATOM 698 C CA . ASP A 1 97 ? 8.292 -21.737 -11.383 1.00 44.47 97 ASP A CA 1
ATOM 699 C C . ASP A 1 97 ? 8.068 -22.908 -10.408 1.00 44.47 97 ASP A C 1
ATOM 701 O O . ASP A 1 97 ? 8.846 -23.865 -10.327 1.00 44.47 97 ASP A O 1
ATOM 705 N N . ALA A 1 98 ? 6.888 -22.939 -9.778 1.00 49.56 98 ALA A N 1
ATOM 706 C CA . ALA A 1 98 ? 6.309 -24.222 -9.391 1.00 49.56 98 ALA A CA 1
ATOM 707 C C . ALA A 1 98 ? 6.162 -25.091 -10.662 1.00 49.56 98 ALA A C 1
ATOM 709 O O . ALA A 1 98 ? 5.691 -24.587 -11.686 1.00 49.56 98 ALA A O 1
ATOM 710 N N . PRO A 1 99 ? 6.555 -26.381 -10.644 1.00 44.53 99 PRO A N 1
ATOM 711 C CA . PRO A 1 99 ? 6.491 -27.220 -11.835 1.00 44.53 99 PRO A CA 1
ATOM 712 C C . PRO A 1 99 ? 5.060 -27.240 -12.388 1.00 44.53 99 PRO A C 1
ATOM 714 O O . PRO A 1 99 ? 4.110 -27.275 -11.597 1.00 44.53 99 PRO A O 1
ATOM 717 N N . PRO A 1 100 ? 4.883 -27.240 -13.725 1.00 50.25 100 PRO A N 1
ATOM 718 C CA . PRO A 1 100 ? 3.558 -27.235 -14.323 1.00 50.25 100 PRO A CA 1
ATOM 719 C C . PRO A 1 100 ? 2.739 -28.389 -13.747 1.00 50.25 100 PRO A C 1
ATOM 721 O O . PRO A 1 100 ? 3.181 -29.542 -13.735 1.00 50.25 100 PRO A O 1
ATOM 724 N N . SER A 1 101 ? 1.542 -28.067 -13.251 1.00 49.16 101 SER A N 1
ATOM 725 C CA . SER A 1 101 ? 0.593 -29.080 -12.793 1.00 49.16 101 SER A CA 1
ATOM 726 C C . SER A 1 101 ? 0.383 -30.102 -13.915 1.00 49.16 101 SER A C 1
ATOM 728 O O . SER A 1 101 ? 0.141 -29.694 -15.057 1.00 49.16 101 SER A O 1
ATOM 730 N N . PRO A 1 102 ? 0.468 -31.420 -13.649 1.00 48.16 102 PRO A N 1
ATOM 731 C CA . PRO A 1 102 ? 0.268 -32.411 -14.692 1.00 48.16 102 PRO A CA 1
ATOM 732 C C . PRO A 1 102 ? -1.145 -32.253 -15.257 1.00 48.16 102 PRO A C 1
ATOM 734 O O . PRO A 1 102 ? -2.138 -32.446 -14.555 1.00 48.16 102 PRO A O 1
ATOM 737 N N . SER A 1 103 ? -1.237 -31.887 -16.536 1.00 45.84 103 SER A N 1
ATOM 738 C CA . SER A 1 103 ? -2.505 -31.851 -17.254 1.00 45.84 103 SER A CA 1
ATOM 739 C C . SER A 1 103 ? -3.034 -33.279 -17.362 1.00 45.84 103 SER A C 1
ATOM 741 O O . SER A 1 103 ? -2.550 -34.078 -18.165 1.00 45.84 103 SER A O 1
ATOM 743 N N . ILE A 1 104 ? -4.025 -33.620 -16.540 1.00 47.16 104 ILE A N 1
ATOM 744 C CA . ILE A 1 104 ? -4.791 -34.853 -16.714 1.00 47.16 104 ILE A CA 1
ATOM 745 C C . ILE A 1 104 ? -5.573 -34.691 -18.020 1.00 47.16 104 ILE A C 1
ATOM 747 O O . ILE A 1 104 ? -6.586 -33.997 -18.073 1.00 47.16 104 ILE A O 1
ATOM 751 N N . SER A 1 105 ? -5.078 -35.308 -19.095 1.00 42.69 105 SER A N 1
ATOM 752 C CA . SER A 1 105 ? -5.845 -35.448 -20.331 1.00 42.69 105 SER A CA 1
ATOM 753 C C . SER A 1 105 ? -7.101 -36.262 -20.031 1.00 42.69 105 SER A C 1
ATOM 755 O O . SER A 1 105 ? -7.016 -37.404 -19.577 1.00 42.69 105 SER A O 1
ATOM 757 N N . ALA A 1 106 ? -8.266 -35.659 -20.263 1.00 47.22 106 ALA A N 1
ATOM 758 C CA . ALA A 1 106 ? -9.553 -36.333 -20.170 1.00 47.22 106 ALA A CA 1
ATOM 759 C C . ALA A 1 106 ? -9.555 -37.608 -21.041 1.00 47.22 106 ALA A C 1
ATOM 761 O O . ALA A 1 106 ? -9.024 -37.584 -22.158 1.00 47.22 106 ALA A O 1
ATOM 762 N N . PRO A 1 107 ? -10.143 -38.728 -20.583 1.00 43.56 107 PRO A N 1
ATOM 763 C CA . PRO A 1 107 ? -10.197 -39.934 -21.391 1.00 43.56 107 PRO A CA 1
ATOM 764 C C . PRO A 1 107 ? -11.109 -39.701 -22.601 1.00 43.56 107 PRO A C 1
ATOM 766 O O . PRO A 1 107 ? -12.283 -39.360 -22.466 1.00 43.56 107 PRO A O 1
ATOM 769 N N . THR A 1 108 ? -10.561 -39.906 -23.800 1.00 47.59 108 THR A N 1
ATOM 770 C CA . THR A 1 108 ? -11.346 -39.995 -25.035 1.00 47.59 108 THR A CA 1
ATOM 771 C C . THR A 1 108 ? -12.252 -41.222 -24.943 1.00 47.59 108 THR A C 1
ATOM 773 O O . THR A 1 108 ? -11.777 -42.358 -24.928 1.00 47.59 108 THR A O 1
ATOM 776 N N . LEU A 1 109 ? -13.564 -40.997 -24.868 1.00 44.47 109 LEU A N 1
ATOM 777 C CA . LEU A 1 109 ? -14.580 -42.043 -24.923 1.00 44.47 109 LEU A CA 1
ATOM 778 C C . LEU A 1 109 ? -14.661 -42.583 -26.362 1.00 44.47 109 LEU A C 1
ATOM 780 O O . LEU A 1 109 ? -15.308 -41.988 -27.222 1.00 44.47 109 LEU A O 1
ATOM 784 N N . ALA A 1 110 ? -13.988 -43.701 -26.642 1.00 49.22 110 ALA A N 1
ATOM 785 C CA . ALA A 1 110 ? -14.128 -44.397 -27.918 1.00 49.22 110 ALA A CA 1
ATOM 786 C C . ALA A 1 110 ? -15.487 -45.117 -27.976 1.00 49.22 110 ALA A C 1
ATOM 788 O O . ALA A 1 110 ? -15.742 -46.083 -27.256 1.00 49.22 110 ALA A O 1
ATOM 789 N N . ARG A 1 111 ? -16.366 -44.619 -28.847 1.00 45.38 111 ARG A N 1
ATOM 790 C CA . ARG A 1 111 ? -17.645 -45.225 -29.234 1.00 45.38 111 ARG A CA 1
ATOM 791 C C . ARG A 1 111 ? -17.358 -46.526 -29.998 1.00 45.38 111 ARG A C 1
ATOM 793 O O . ARG A 1 111 ? -16.798 -46.475 -31.087 1.00 45.38 111 ARG A O 1
ATOM 800 N N . GLN A 1 112 ? -17.715 -47.683 -29.431 1.00 39.56 112 GLN A N 1
ATOM 801 C CA . GLN A 1 112 ? -17.770 -48.935 -30.192 1.00 39.56 112 GLN A CA 1
ATOM 802 C C . GLN A 1 112 ? -18.896 -48.841 -31.228 1.00 39.56 112 GLN A C 1
ATOM 804 O O . GLN A 1 112 ? -20.054 -48.654 -30.858 1.00 39.56 112 GLN A O 1
ATOM 809 N N . GLU A 1 113 ? -18.568 -49.008 -32.508 1.00 43.53 113 GLU A N 1
ATOM 810 C CA . GLU A 1 113 ? -19.534 -49.412 -33.530 1.00 43.53 113 GLU A CA 1
ATOM 811 C C . GLU A 1 113 ? -19.261 -50.874 -33.903 1.00 43.53 113 GLU A C 1
ATOM 813 O O . GLU A 1 113 ? -18.123 -51.262 -34.167 1.00 43.53 113 GLU A O 1
ATOM 818 N N . SER A 1 114 ? -20.316 -51.687 -33.850 1.00 54.69 114 SER A N 1
ATOM 819 C CA . SER A 1 114 ? -20.304 -53.121 -34.131 1.00 54.69 114 SER A CA 1
ATOM 820 C C . SER A 1 114 ? -20.854 -53.410 -35.528 1.00 54.69 114 SER A C 1
ATOM 822 O O . SER A 1 114 ? -21.986 -53.025 -35.806 1.00 54.69 114 SER A O 1
ATOM 824 N N . SER A 1 115 ? -20.100 -54.223 -36.285 1.00 39.72 115 SER A N 1
ATOM 825 C CA . SER A 1 115 ? -20.550 -55.203 -37.302 1.00 39.72 115 SER A CA 1
ATOM 826 C C . SER A 1 115 ? -21.243 -54.664 -38.573 1.00 39.72 115 SER A C 1
ATOM 828 O O . SER A 1 115 ? -21.581 -53.483 -38.630 1.00 39.72 115 SER A O 1
ATOM 830 N N . PRO A 1 116 ? -21.418 -55.469 -39.647 1.00 61.38 116 PRO A N 1
ATOM 831 C CA . PRO A 1 116 ? -21.609 -56.928 -39.711 1.00 61.38 116 PRO A CA 1
ATOM 832 C C . PRO A 1 116 ? -20.342 -57.763 -39.882 1.00 61.38 116 PRO A C 1
ATOM 834 O O . PRO A 1 116 ? -19.571 -57.526 -40.836 1.00 61.38 116 PRO A O 1
#

Secondary structure (DSSP, 8-state):
--S-EEEEEESPPTT-EEEEEEEE-----TTEEP---TTS-PEEEE-BTTEEEEEEEEPSSPPS-EEEEEESS-SSEE-TTTSEEE-STTSS-----PPPP---PPP---------

Sequence (116 aa):
MDEDVYTAGSGFTTSTNVDIHVVSDQDWNDDNPIPSDVTASVETVSVVNGGVGPALVWHAPLVVGDDIVIDANRNGVYDASTDGLDSGSPGFVVLADAPPSPSISAPTLARQESSP

Foldseek 3Di:
DQDWDWDKDFDADAFAKWKKAWAAADDDDAFAFQDQGPQNDIDIAHQHPRMGPIDTRDHPDDDWGIKMKTHRVPPRTDHPVHIDIQHDPGSDDDDPDDDPDPPPDDDDPDDDDDDD

pLDDT: mean 80.92, std 20.37, range [39.09, 98.44]

Radius of gyration: 21.13 Å; chains: 1; bounding box: 38×68×53 Å